Protein AF-A0A6L4YYT0-F1 (afdb_monomer)

pLDDT: mean 82.55, std 14.11, range [32.56, 94.94]

Secondary structure (DSSP, 8-state):
-EEEEETTEEEEEE--GGGTTS-EEEETTTEEEEETTGGG-HHHHHHHHHHHHHHHHHHHHHIIIIIHHHHHHHHHHHHH-TTS-GGGSHHHHHHHHHHHHHTTS-TT--TTTS-SS--S-SS-PPPHHHHHHHHHTT--

Sequence (140 aa):
MLVKKFEGTKVICLNAWKFRRGAAITLPGIGIITGKTASLNQGLLRHEFGHILQYRECGFFFYWFRIAPLSLFSAWKAVRNHKYIHMKCWTEWTANLLCFHYFNCPDDWDHRQYPIKPQGGEMGNPPQFLLKRTVVQLLN

Mean predicted aligned error: 6.64 Å

Structure (mmCIF, N/CA/C/O backbone):
data_AF-A0A6L4YYT0-F1
#
_entry.id   AF-A0A6L4YYT0-F1
#
loop_
_atom_site.group_PDB
_atom_site.id
_atom_site.type_symbol
_atom_site.label_atom_id
_atom_site.label_alt_id
_atom_site.label_comp_id
_atom_site.label_asym_id
_atom_site.label_entity_id
_atom_site.label_seq_id
_atom_site.pdbx_PDB_ins_code
_atom_site.Cartn_x
_atom_site.Cartn_y
_atom_site.Cartn_z
_atom_site.occupancy
_atom_site.B_iso_or_equiv
_atom_site.auth_seq_id
_atom_site.auth_comp_id
_atom_site.auth_asym_id
_atom_site.auth_atom_id
_atom_site.pdbx_PDB_model_num
ATOM 1 N N . MET A 1 1 ? -16.778 15.597 6.659 1.00 52.59 1 MET A N 1
ATOM 2 C CA . MET A 1 1 ? -15.895 14.411 6.612 1.00 52.59 1 MET A CA 1
ATOM 3 C C . MET A 1 1 ? -16.787 13.184 6.647 1.00 52.59 1 MET A C 1
ATOM 5 O O . MET A 1 1 ? -17.652 13.137 7.508 1.00 52.59 1 MET A O 1
ATOM 9 N N . LEU A 1 2 ? -16.650 12.254 5.701 1.00 60.91 2 LEU A N 1
ATOM 10 C CA . LEU A 1 2 ? -17.431 11.011 5.701 1.00 60.91 2 LEU A CA 1
ATOM 11 C C . LEU A 1 2 ? -16.498 9.868 6.102 1.00 60.91 2 LEU A C 1
ATOM 13 O O . LEU A 1 2 ? -15.431 9.722 5.507 1.00 60.91 2 LEU A O 1
ATOM 17 N N . VAL A 1 3 ? -16.874 9.118 7.138 1.00 63.62 3 VAL A N 1
ATOM 18 C CA . VAL A 1 3 ? -16.092 7.987 7.649 1.00 63.62 3 VAL A CA 1
ATOM 19 C C . VAL A 1 3 ? -16.793 6.702 7.230 1.00 63.62 3 VAL A C 1
ATOM 21 O O . VAL A 1 3 ? -17.894 6.415 7.692 1.00 63.62 3 VAL A O 1
ATOM 24 N N . LYS A 1 4 ? -16.162 5.948 6.331 1.00 82.38 4 LYS A N 1
ATOM 25 C CA . LYS A 1 4 ? -16.551 4.576 5.971 1.00 82.38 4 LYS A CA 1
ATOM 26 C C . LYS A 1 4 ? -15.651 3.582 6.700 1.00 82.38 4 LYS A C 1
ATOM 28 O O . LYS A 1 4 ? -14.664 3.975 7.322 1.00 82.38 4 LYS A O 1
ATOM 33 N N . LYS A 1 5 ? -15.982 2.297 6.623 1.00 85.94 5 LYS A N 1
ATOM 34 C CA . LYS A 1 5 ? -15.078 1.214 7.015 1.00 85.94 5 LYS A CA 1
ATOM 35 C C . LYS A 1 5 ? -14.787 0.333 5.803 1.00 85.94 5 LYS A C 1
ATOM 37 O O . LYS A 1 5 ? -15.681 0.116 4.992 1.00 85.94 5 LYS A O 1
ATOM 42 N N . PHE A 1 6 ? -13.556 -0.150 5.707 1.00 88.19 6 PHE A N 1
ATOM 43 C CA . PHE A 1 6 ? -13.114 -1.158 4.747 1.00 88.19 6 PHE A CA 1
ATOM 44 C C . PHE A 1 6 ? -12.289 -2.189 5.517 1.00 88.19 6 PHE A C 1
ATOM 46 O O . PHE A 1 6 ? -11.287 -1.814 6.127 1.00 88.19 6 PHE A O 1
ATOM 53 N N . GLU A 1 7 ? -12.758 -3.438 5.592 1.00 91.12 7 GLU A N 1
ATOM 54 C CA . GLU A 1 7 ? -12.116 -4.509 6.379 1.00 91.12 7 GLU A CA 1
ATOM 55 C C . GLU A 1 7 ? -11.760 -4.081 7.819 1.00 91.12 7 GLU A C 1
ATOM 57 O O . GLU A 1 7 ? -10.633 -4.217 8.305 1.00 91.12 7 GLU A O 1
ATOM 62 N N . GLY A 1 8 ? -12.714 -3.424 8.491 1.00 85.81 8 GLY A N 1
ATOM 63 C CA . GLY A 1 8 ? -12.539 -2.882 9.845 1.00 85.81 8 GLY A CA 1
ATOM 64 C C . GLY A 1 8 ? -11.651 -1.630 9.948 1.00 85.81 8 GLY A C 1
ATOM 65 O O . GLY A 1 8 ? -11.625 -0.987 10.999 1.00 85.81 8 GLY A O 1
ATOM 66 N N . THR A 1 9 ? -10.983 -1.219 8.869 1.00 88.62 9 THR A N 1
ATOM 67 C CA . THR A 1 9 ? -10.154 -0.007 8.804 1.00 88.62 9 THR A CA 1
ATOM 68 C C . THR A 1 9 ? -11.014 1.215 8.501 1.00 88.62 9 THR A C 1
ATOM 70 O O . THR A 1 9 ? -11.873 1.183 7.621 1.00 88.62 9 THR A O 1
ATOM 73 N N . LYS A 1 10 ? -10.795 2.323 9.218 1.00 90.56 10 LYS A N 1
ATOM 74 C CA . LYS A 1 10 ? -11.493 3.591 8.953 1.00 90.56 10 LYS A CA 1
ATOM 75 C C . LYS A 1 10 ? -11.063 4.149 7.594 1.00 90.56 10 LYS A C 1
ATOM 77 O O . LYS A 1 10 ? -9.873 4.241 7.323 1.00 90.56 10 LYS A O 1
ATOM 82 N N . VAL A 1 11 ? -12.020 4.578 6.780 1.00 88.94 11 VAL A N 1
ATOM 83 C CA . VAL A 1 11 ? -11.798 5.279 5.510 1.00 88.94 11 VAL A CA 1
ATOM 84 C C . VAL A 1 11 ? -12.281 6.715 5.672 1.00 88.94 11 VAL A C 1
ATOM 86 O O . VAL A 1 11 ? -13.483 6.971 5.775 1.00 88.94 11 VAL A O 1
ATOM 89 N N . ILE A 1 12 ? -11.343 7.653 5.727 1.00 87.88 12 ILE A N 1
ATOM 90 C CA . ILE A 1 12 ? -11.584 9.077 5.952 1.00 87.88 12 ILE A CA 1
ATOM 91 C C . ILE A 1 12 ? -11.638 9.776 4.595 1.00 87.88 12 ILE A C 1
ATOM 93 O O . ILE A 1 12 ? -10.625 9.950 3.917 1.00 87.88 12 ILE A O 1
ATOM 97 N N . CYS A 1 13 ? -12.839 10.193 4.198 1.00 8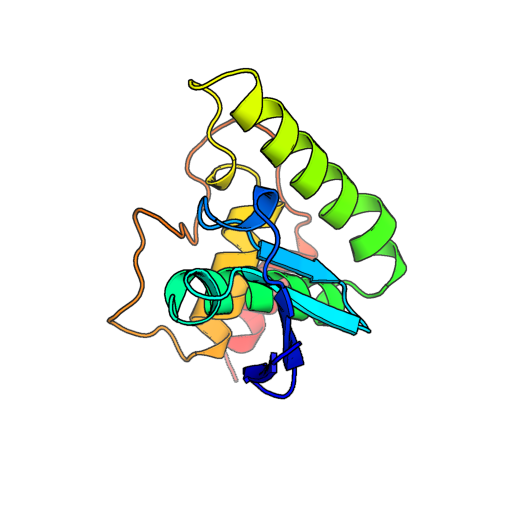3.62 13 CYS A N 1
ATOM 98 C CA . CYS A 1 13 ? -13.053 10.869 2.924 1.00 83.62 13 CYS A CA 1
ATOM 99 C C . CYS A 1 13 ? -12.858 12.383 3.076 1.00 83.62 13 CYS A C 1
ATOM 101 O O . CYS A 1 13 ? -13.647 13.053 3.762 1.00 83.62 13 CYS A O 1
ATOM 103 N N . LEU A 1 14 ? -11.851 12.929 2.392 1.00 79.25 14 LEU A N 1
ATOM 104 C CA . LEU A 1 14 ? -11.581 14.365 2.339 1.00 79.25 14 LEU A CA 1
ATOM 105 C C . LEU A 1 14 ? -12.155 14.988 1.062 1.00 79.25 14 LEU A C 1
ATOM 107 O O . LEU A 1 14 ? -12.026 14.449 -0.039 1.00 79.25 14 LEU A O 1
ATOM 111 N N . ASN A 1 15 ? -12.766 16.166 1.208 1.00 66.81 15 ASN A N 1
ATOM 112 C CA . ASN A 1 15 ? -13.213 16.992 0.085 1.00 66.81 15 ASN A CA 1
ATOM 113 C C . ASN A 1 15 ? -12.150 18.054 -0.238 1.00 66.81 15 ASN A C 1
ATOM 115 O O . ASN A 1 15 ? -12.403 19.251 -0.152 1.00 66.81 15 ASN A O 1
ATOM 119 N N . ALA A 1 16 ? -10.925 17.609 -0.519 1.00 62.00 16 ALA A N 1
ATOM 120 C CA . ALA A 1 16 ? -9.794 18.485 -0.813 1.00 62.00 16 ALA A CA 1
ATOM 121 C C . ALA A 1 16 ? -9.370 18.333 -2.279 1.00 62.00 16 ALA A C 1
ATOM 123 O O . ALA A 1 16 ? -9.258 17.219 -2.791 1.00 62.00 16 ALA A O 1
ATOM 124 N N . TRP A 1 17 ? -9.095 19.457 -2.950 1.00 53.53 17 TRP A N 1
ATOM 125 C CA . TRP A 1 17 ? -8.745 19.506 -4.378 1.00 53.53 17 TRP A CA 1
ATOM 126 C C . TRP A 1 17 ? -7.570 18.579 -4.743 1.00 53.53 17 TRP A C 1
ATOM 128 O O . TRP A 1 17 ? -7.616 17.899 -5.766 1.00 53.53 17 TRP A O 1
ATOM 138 N N . LYS A 1 18 ? -6.581 18.451 -3.845 1.00 58.12 18 LYS A N 1
ATOM 139 C CA . LYS A 1 18 ? -5.403 17.576 -3.999 1.00 58.12 18 LYS A CA 1
ATOM 140 C C . LYS A 1 18 ? -5.733 16.072 -4.073 1.00 58.12 18 LYS A C 1
ATOM 142 O O . LYS A 1 18 ? -4.954 15.324 -4.647 1.00 58.12 18 LYS A O 1
ATOM 147 N N . PHE A 1 19 ? -6.892 15.638 -3.570 1.00 57.44 19 PHE A N 1
ATOM 1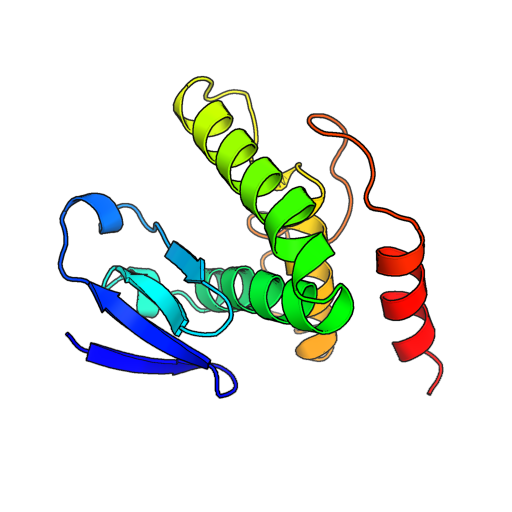48 C CA . PHE A 1 19 ? -7.337 14.234 -3.589 1.00 57.44 19 PHE A CA 1
ATOM 149 C C . PHE A 1 19 ? -8.333 13.921 -4.724 1.00 57.44 19 PHE A C 1
ATOM 151 O O . PHE A 1 19 ? -8.793 12.787 -4.851 1.00 57.44 19 PHE A O 1
ATOM 158 N N . ARG A 1 20 ? -8.663 14.893 -5.594 1.00 52.12 20 ARG A N 1
ATOM 159 C CA . ARG A 1 20 ? -9.584 14.679 -6.733 1.00 52.12 20 ARG A CA 1
ATOM 160 C C . ARG A 1 20 ? -8.984 13.824 -7.857 1.00 52.12 20 ARG A C 1
ATOM 162 O O . ARG A 1 20 ? -9.731 13.347 -8.700 1.00 52.12 20 ARG A O 1
ATOM 169 N N . ARG A 1 21 ? -7.664 13.603 -7.860 1.00 56.25 21 ARG A N 1
ATOM 170 C CA . ARG A 1 21 ? -6.928 12.840 -8.889 1.00 56.25 21 ARG A CA 1
ATOM 171 C C . ARG A 1 21 ? -6.792 11.337 -8.593 1.00 56.25 21 ARG A C 1
ATOM 173 O O . ARG A 1 21 ? -5.892 10.703 -9.121 1.00 56.25 21 ARG A O 1
ATOM 180 N N . GLY A 1 22 ? -7.653 10.769 -7.746 1.00 60.53 22 GLY A N 1
ATOM 181 C CA . GLY A 1 22 ? -7.559 9.346 -7.391 1.00 60.53 22 GLY A CA 1
ATOM 182 C C . GLY A 1 22 ? -6.457 9.031 -6.376 1.00 60.53 22 GLY A C 1
ATOM 183 O O . GLY A 1 22 ? -6.018 7.893 -6.297 1.00 60.53 22 GLY A O 1
ATOM 184 N N . ALA A 1 23 ? -6.002 10.030 -5.615 1.00 71.50 23 ALA A N 1
ATOM 185 C CA . ALA A 1 23 ? -5.009 9.825 -4.570 1.00 71.50 23 ALA A CA 1
ATOM 186 C C . ALA A 1 23 ? -5.663 9.243 -3.310 1.00 71.50 23 ALA A C 1
ATOM 188 O O . ALA A 1 23 ? -6.732 9.700 -2.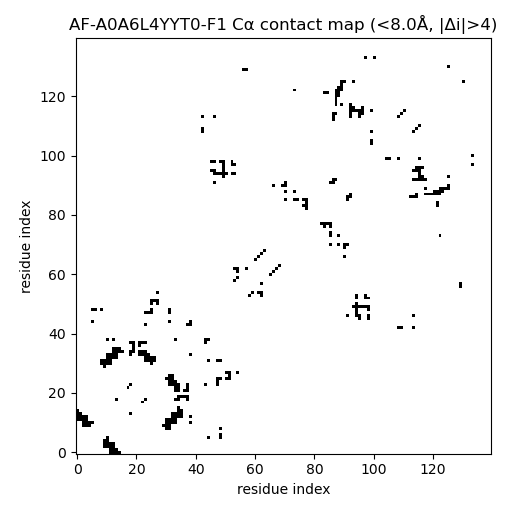886 1.00 71.50 23 ALA A O 1
ATOM 189 N N . ALA A 1 24 ? -4.987 8.281 -2.696 1.00 84.56 24 ALA A N 1
ATOM 190 C CA . ALA A 1 24 ? -5.239 7.825 -1.342 1.00 84.56 24 ALA A CA 1
ATOM 191 C C . ALA A 1 24 ? -3.895 7.640 -0.621 1.00 84.56 24 ALA A C 1
ATOM 193 O O . ALA A 1 24 ? -2.838 7.678 -1.250 1.00 84.56 24 ALA A O 1
ATOM 194 N N . ILE A 1 25 ? -3.944 7.618 0.710 1.00 86.50 25 ILE A N 1
ATOM 195 C CA . ILE A 1 25 ? -2.786 7.386 1.572 1.00 86.50 25 ILE A CA 1
ATOM 196 C C . ILE A 1 25 ? -3.237 6.542 2.756 1.00 86.50 25 ILE A C 1
ATOM 198 O O . ILE A 1 25 ? -4.239 6.848 3.412 1.00 86.50 25 ILE A O 1
ATOM 202 N N . THR A 1 26 ? -2.433 5.543 3.087 1.00 90.50 26 THR A N 1
ATOM 203 C CA . THR A 1 26 ? -2.617 4.709 4.268 1.00 90.50 26 THR A CA 1
ATOM 204 C C . THR A 1 26 ? -1.778 5.194 5.439 1.00 90.50 26 THR A C 1
ATOM 206 O O . THR A 1 26 ? -0.552 5.272 5.368 1.00 90.50 26 THR A O 1
ATOM 209 N N . LEU A 1 27 ? -2.450 5.468 6.559 1.00 87.38 27 LEU A N 1
ATOM 210 C CA . LEU A 1 27 ? -1.825 5.767 7.843 1.00 87.38 27 LEU A CA 1
ATOM 211 C C . LEU A 1 27 ? -2.224 4.684 8.854 1.00 87.38 27 LEU A C 1
ATOM 213 O O . LEU A 1 27 ? -3.305 4.771 9.454 1.00 87.38 27 LEU A O 1
ATOM 217 N N . PRO A 1 28 ? -1.388 3.651 9.064 1.00 83.44 28 PRO A N 1
ATOM 218 C CA . PRO A 1 28 ? -1.680 2.618 10.049 1.00 83.44 28 PRO A CA 1
ATOM 219 C C . PRO A 1 28 ? -1.896 3.212 11.446 1.00 83.44 28 PRO A C 1
ATOM 221 O O . PRO A 1 28 ? -1.155 4.089 11.881 1.00 83.44 28 PRO A O 1
ATOM 224 N N . GLY A 1 29 ? -2.951 2.762 12.132 1.00 79.19 29 GLY A N 1
ATOM 225 C CA . GLY A 1 29 ? -3.414 3.319 13.412 1.00 79.19 29 GLY A CA 1
ATOM 226 C C . GLY A 1 29 ? -4.459 4.438 13.285 1.00 79.19 29 GLY A C 1
ATOM 227 O O . GLY A 1 29 ? -5.257 4.625 14.200 1.00 79.19 29 GLY A O 1
ATOM 228 N N . ILE A 1 30 ? -4.531 5.121 12.136 1.00 86.88 30 ILE A N 1
ATOM 229 C CA . ILE A 1 30 ? -5.538 6.161 11.857 1.00 86.88 30 ILE A CA 1
ATOM 230 C C . ILE A 1 30 ? -6.592 5.636 10.874 1.00 86.88 30 ILE A C 1
ATOM 232 O O . ILE A 1 30 ? -7.789 5.664 11.174 1.00 86.88 30 ILE A O 1
ATOM 236 N N . GLY A 1 31 ? -6.153 5.142 9.714 1.00 88.00 31 GLY A N 1
ATOM 237 C CA . GLY A 1 31 ? -7.012 4.653 8.637 1.00 88.00 31 GLY A CA 1
ATOM 238 C C . GLY A 1 31 ? -6.495 4.993 7.236 1.00 88.00 31 GLY A C 1
ATOM 239 O O . GLY A 1 31 ? -5.372 5.463 7.059 1.00 88.00 31 GLY A O 1
ATOM 240 N N . ILE A 1 32 ? -7.349 4.765 6.241 1.00 90.69 32 ILE A N 1
ATOM 241 C CA . ILE A 1 32 ? -7.125 5.104 4.833 1.00 90.69 32 ILE A CA 1
ATOM 242 C C . ILE A 1 32 ? -7.721 6.486 4.579 1.00 90.69 32 ILE A C 1
ATOM 244 O O . ILE A 1 32 ? -8.912 6.707 4.797 1.00 90.69 32 ILE A O 1
ATOM 248 N N . ILE A 1 33 ? -6.912 7.427 4.109 1.00 89.75 33 ILE A N 1
ATOM 249 C CA . ILE A 1 33 ? -7.351 8.775 3.748 1.00 89.75 33 ILE A CA 1
ATOM 250 C C . ILE A 1 33 ? -7.475 8.843 2.233 1.00 89.75 33 ILE A C 1
ATOM 252 O O . ILE A 1 33 ? -6.526 8.554 1.514 1.00 89.75 33 ILE A O 1
ATOM 256 N N . THR A 1 34 ? -8.642 9.236 1.730 1.00 86.88 34 THR A N 1
ATOM 257 C CA . THR A 1 34 ? -8.918 9.219 0.288 1.00 86.88 34 THR A CA 1
ATOM 258 C C . THR A 1 34 ? -9.852 10.353 -0.133 1.00 86.88 34 THR A C 1
ATOM 260 O O . THR A 1 34 ? -10.567 10.944 0.684 1.00 86.88 34 THR A O 1
ATOM 263 N N . GLY A 1 35 ? -9.852 10.684 -1.424 1.00 83.44 35 GLY A N 1
ATOM 264 C CA . GLY A 1 35 ? -10.848 11.576 -2.018 1.00 83.44 35 GLY A CA 1
ATOM 265 C C . GLY A 1 35 ? -12.241 10.939 -2.063 1.00 83.44 35 GLY A C 1
ATOM 266 O O . GLY A 1 35 ? -12.385 9.720 -2.110 1.00 83.44 35 GLY A O 1
ATOM 267 N N . LYS A 1 36 ? -13.305 11.753 -2.100 1.00 77.00 36 LYS A N 1
ATOM 268 C CA . LYS A 1 36 ? -14.692 11.240 -2.115 1.00 77.00 36 LYS A CA 1
ATOM 269 C C . LYS A 1 36 ? -14.958 10.256 -3.267 1.00 77.00 36 LYS A C 1
ATOM 271 O O . LYS A 1 36 ? -15.570 9.219 -3.039 1.00 77.00 36 LYS A O 1
ATOM 276 N N . THR A 1 37 ? -14.482 10.554 -4.475 1.00 75.88 37 THR A N 1
ATOM 277 C CA . THR A 1 37 ? -14.620 9.672 -5.650 1.00 75.88 37 THR A CA 1
ATOM 278 C C . THR A 1 37 ? -13.716 8.445 -5.555 1.00 75.88 37 THR A C 1
ATOM 280 O O . THR A 1 37 ? -14.146 7.335 -5.842 1.00 75.88 37 THR A O 1
ATOM 283 N N . ALA A 1 38 ? -12.489 8.636 -5.074 1.00 80.75 38 ALA A N 1
ATOM 284 C CA . ALA A 1 38 ? -11.506 7.582 -4.861 1.00 80.75 38 ALA A CA 1
ATOM 285 C C . ALA A 1 38 ? -11.962 6.549 -3.806 1.00 80.75 38 ALA A C 1
ATOM 287 O O . ALA A 1 38 ? -11.677 5.366 -3.945 1.00 80.75 38 ALA A O 1
ATOM 288 N N . SER A 1 39 ? -12.780 6.960 -2.828 1.00 81.00 39 SER A N 1
ATOM 289 C CA . SER A 1 39 ? -13.402 6.067 -1.833 1.00 81.00 39 SER A CA 1
ATOM 290 C C . SER A 1 39 ? -14.408 5.054 -2.396 1.00 81.00 39 SER A C 1
ATOM 292 O O . SER A 1 39 ? -14.893 4.206 -1.652 1.00 81.00 39 SER A O 1
ATOM 294 N N . LEU A 1 40 ? -14.783 5.180 -3.672 1.00 82.94 40 LEU A N 1
ATOM 295 C CA . LEU A 1 40 ? -15.659 4.236 -4.371 1.00 82.94 40 LEU A CA 1
ATOM 296 C C . LEU A 1 40 ? -14.865 3.255 -5.241 1.00 82.94 40 LEU A C 1
ATOM 298 O O . LEU A 1 40 ? -15.437 2.297 -5.749 1.00 82.94 40 LEU A O 1
ATOM 302 N N . ASN A 1 41 ? -13.560 3.484 -5.420 1.00 88.44 41 ASN A N 1
ATOM 303 C CA . ASN A 1 41 ? -12.706 2.597 -6.190 1.00 88.44 41 ASN A CA 1
ATOM 304 C C . ASN A 1 41 ? -12.231 1.443 -5.295 1.00 88.44 41 ASN A C 1
ATOM 306 O O . ASN A 1 41 ? -11.345 1.607 -4.456 1.00 88.44 41 ASN A O 1
ATOM 310 N N . GLN A 1 42 ? -12.832 0.272 -5.493 1.00 90.94 42 GLN A N 1
ATOM 311 C CA . GLN A 1 42 ? -12.518 -0.941 -4.741 1.00 90.94 42 GLN A CA 1
ATOM 312 C C . GLN A 1 42 ? -11.063 -1.388 -4.916 1.00 90.94 42 GLN A C 1
ATOM 314 O O . GLN A 1 42 ? -10.439 -1.786 -3.936 1.00 90.94 42 GLN A O 1
ATOM 319 N N . GLY A 1 43 ? -10.496 -1.270 -6.121 1.00 91.94 43 GLY A N 1
ATOM 320 C CA . GLY A 1 43 ? -9.088 -1.587 -6.376 1.00 91.94 43 GLY A CA 1
ATOM 321 C C . GLY A 1 43 ? -8.142 -0.693 -5.573 1.00 91.94 43 GLY A C 1
ATOM 322 O O . GLY A 1 43 ? -7.214 -1.184 -4.936 1.00 91.94 43 GLY A O 1
ATOM 323 N N . LEU A 1 44 ? -8.436 0.608 -5.503 1.00 91.94 44 LEU A N 1
ATOM 324 C CA . LEU A 1 44 ? -7.653 1.550 -4.703 1.00 91.94 44 LEU A CA 1
ATOM 325 C C . LEU A 1 44 ? -7.777 1.259 -3.204 1.00 91.94 44 LEU A C 1
ATOM 327 O O . LEU A 1 44 ? -6.778 1.274 -2.497 1.00 91.94 44 LEU A O 1
ATOM 331 N N . LEU A 1 45 ? -8.980 0.959 -2.708 1.00 92.81 45 LEU A N 1
ATOM 332 C CA . LEU A 1 45 ? -9.158 0.596 -1.299 1.00 92.81 45 LEU A CA 1
ATOM 333 C C . LEU A 1 45 ? -8.436 -0.705 -0.942 1.00 92.81 45 LEU A C 1
ATOM 335 O O . LEU A 1 45 ? -7.820 -0.774 0.119 1.00 92.81 45 LEU A O 1
ATOM 339 N N . ARG A 1 46 ? -8.464 -1.705 -1.831 1.00 94.88 46 ARG A N 1
ATOM 340 C CA . ARG A 1 46 ? -7.678 -2.937 -1.691 1.00 94.88 46 ARG A CA 1
ATOM 341 C C . ARG A 1 46 ? -6.183 -2.619 -1.642 1.00 94.88 46 ARG A C 1
ATOM 343 O O . ARG A 1 46 ? -5.506 -3.069 -0.725 1.00 94.88 46 ARG A O 1
ATOM 350 N N . HIS A 1 47 ? -5.679 -1.796 -2.555 1.00 94.94 47 HIS A N 1
ATOM 351 C CA . HIS A 1 47 ? -4.279 -1.368 -2.561 1.00 94.94 47 HIS A CA 1
ATOM 352 C C . HIS A 1 47 ? -3.851 -0.717 -1.234 1.00 94.94 47 HIS A C 1
ATOM 354 O O . HIS A 1 47 ? -2.918 -1.183 -0.583 1.00 94.94 47 HIS A O 1
ATOM 360 N N . GLU A 1 48 ? -4.599 0.286 -0.773 1.00 94.50 48 GLU A N 1
ATOM 361 C CA . GLU A 1 48 ? -4.340 0.974 0.497 1.00 94.50 48 GLU A CA 1
ATOM 362 C C . GLU A 1 48 ? -4.438 0.020 1.700 1.00 94.50 48 GLU A C 1
ATOM 364 O O . GLU A 1 48 ? -3.607 0.019 2.609 1.00 94.50 48 GLU A O 1
ATOM 369 N N . PHE A 1 49 ? -5.415 -0.886 1.687 1.00 94.44 49 PHE A N 1
ATOM 370 C CA . PHE A 1 49 ? -5.513 -1.924 2.705 1.00 94.44 49 PHE A CA 1
ATOM 371 C C . PHE A 1 49 ? -4.315 -2.888 2.687 1.00 94.44 49 PHE A C 1
ATOM 373 O O . PHE A 1 49 ? -3.886 -3.350 3.743 1.00 94.44 49 PHE A O 1
ATOM 380 N N . GLY A 1 50 ? -3.698 -3.119 1.528 1.00 94.31 50 GLY A N 1
ATOM 381 C CA . GLY A 1 50 ? -2.431 -3.839 1.413 1.00 94.31 50 GLY A CA 1
ATOM 382 C C . GLY A 1 50 ? -1.315 -3.230 2.267 1.00 94.31 50 GLY A C 1
ATOM 383 O O . GLY A 1 50 ? -0.570 -3.964 2.918 1.00 94.31 50 GLY A O 1
ATOM 384 N N . HIS A 1 51 ? -1.240 -1.902 2.369 1.00 94.94 51 HIS A N 1
ATOM 385 C CA . HIS A 1 51 ? -0.290 -1.233 3.263 1.00 94.94 51 HIS A CA 1
ATOM 386 C C . HIS A 1 51 ? -0.640 -1.409 4.750 1.00 94.94 51 HIS A C 1
ATOM 388 O O . HIS A 1 51 ? 0.256 -1.527 5.589 1.00 94.94 51 HIS A O 1
ATOM 394 N N . ILE A 1 52 ? -1.927 -1.517 5.101 1.00 93.88 52 ILE A N 1
ATOM 395 C CA . ILE A 1 52 ? -2.336 -1.920 6.458 1.00 93.88 52 ILE A CA 1
ATOM 396 C C . ILE A 1 52 ? -1.868 -3.348 6.761 1.00 93.88 52 ILE A C 1
ATOM 398 O O . ILE A 1 52 ? -1.363 -3.602 7.856 1.00 93.88 52 ILE A O 1
ATOM 402 N N . LEU A 1 53 ? -2.001 -4.275 5.808 1.00 92.69 53 LEU A N 1
ATOM 403 C CA . LEU A 1 53 ? -1.514 -5.648 5.963 1.00 92.69 53 LEU A CA 1
ATOM 404 C C . LEU A 1 53 ? 0.010 -5.686 6.108 1.00 92.69 53 LEU A C 1
ATOM 406 O O . LEU A 1 53 ? 0.509 -6.335 7.021 1.00 92.69 53 LEU A O 1
ATOM 410 N N . GLN A 1 54 ? 0.754 -4.912 5.313 1.00 92.69 54 GLN A N 1
ATOM 411 C CA . GLN A 1 54 ? 2.202 -4.762 5.495 1.00 92.69 54 GLN A CA 1
ATOM 412 C C . GLN A 1 54 ? 2.565 -4.267 6.897 1.00 92.69 54 GLN A C 1
ATOM 414 O O . GLN A 1 54 ? 3.485 -4.794 7.514 1.00 92.69 54 GLN A O 1
ATOM 419 N N . TYR A 1 55 ? 1.845 -3.275 7.426 1.00 92.56 55 TYR A N 1
ATOM 420 C CA . TYR A 1 55 ? 2.065 -2.810 8.794 1.00 92.56 55 TYR A CA 1
ATOM 421 C C . TYR A 1 55 ? 1.816 -3.917 9.829 1.00 92.56 55 TYR A C 1
ATOM 423 O O . TYR A 1 55 ? 2.607 -4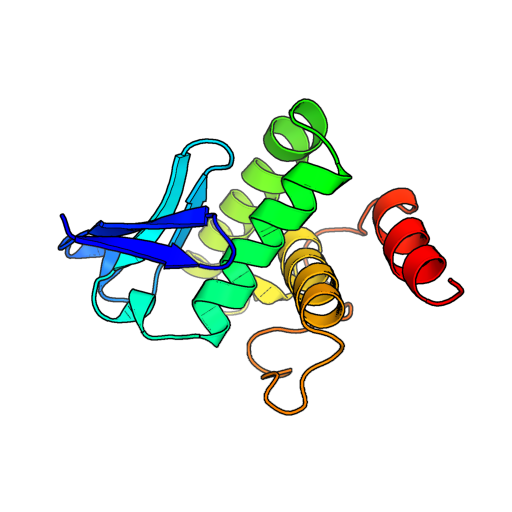.073 10.760 1.00 92.56 55 TYR A O 1
ATOM 431 N N . ARG A 1 56 ? 0.740 -4.698 9.663 1.00 90.25 56 ARG A N 1
ATOM 432 C CA . ARG A 1 56 ? 0.405 -5.825 10.550 1.00 90.25 56 ARG A CA 1
ATOM 433 C C . ARG A 1 56 ? 1.467 -6.929 10.498 1.00 90.25 56 ARG A C 1
ATOM 435 O O . ARG A 1 56 ? 1.825 -7.457 11.545 1.00 90.25 56 ARG A O 1
ATOM 442 N N . GLU A 1 57 ? 1.997 -7.229 9.315 1.00 88.25 57 GLU A N 1
ATOM 443 C CA . GLU A 1 57 ? 2.996 -8.285 9.111 1.00 88.25 57 GLU A CA 1
ATOM 444 C C . GLU A 1 57 ? 4.409 -7.879 9.546 1.00 88.25 57 GLU A C 1
ATOM 446 O O . GLU A 1 57 ? 5.124 -8.655 10.179 1.00 88.25 57 GLU A O 1
ATOM 451 N N . CYS A 1 58 ? 4.837 -6.663 9.204 1.00 87.75 58 CYS A N 1
ATOM 452 C CA . CYS A 1 58 ? 6.199 -6.188 9.453 1.00 87.75 58 CYS A CA 1
ATOM 453 C C . CYS A 1 58 ? 6.385 -5.537 10.825 1.00 87.75 58 CYS A C 1
ATOM 455 O O . CYS A 1 58 ? 7.517 -5.372 11.284 1.00 87.75 58 CYS A O 1
ATOM 457 N N . GLY A 1 59 ? 5.290 -5.099 11.441 1.00 89.75 59 GLY A N 1
ATOM 458 C CA . GLY A 1 59 ? 5.307 -4.304 12.656 1.00 89.75 59 GLY A CA 1
ATOM 459 C C . GLY A 1 59 ? 5.658 -2.830 12.430 1.00 89.75 59 GLY A C 1
ATOM 460 O O . GLY A 1 59 ? 6.081 -2.389 11.355 1.00 89.75 59 GLY A O 1
ATOM 461 N N . PHE A 1 60 ? 5.483 -2.059 13.505 1.00 90.25 60 PHE A N 1
ATOM 462 C CA . PHE A 1 60 ? 5.552 -0.598 13.507 1.00 90.25 60 PHE A CA 1
ATOM 463 C C . PHE A 1 60 ? 6.870 -0.051 12.950 1.00 90.25 60 PHE A C 1
ATOM 465 O O . PHE A 1 60 ? 6.860 0.750 12.015 1.00 90.25 60 PHE A O 1
ATOM 472 N N . PHE A 1 61 ? 8.003 -0.498 13.499 1.00 91.19 61 PHE A N 1
ATOM 473 C CA . PHE A 1 61 ? 9.312 0.045 13.141 1.00 91.19 61 PHE A CA 1
ATOM 474 C C . PHE A 1 61 ? 9.639 -0.190 11.669 1.00 91.19 61 PHE A C 1
ATOM 476 O O . PHE A 1 61 ? 9.994 0.739 10.949 1.00 91.19 61 PHE A O 1
ATOM 483 N N . PHE A 1 62 ? 9.477 -1.419 11.187 1.00 91.12 62 PHE A N 1
ATOM 484 C CA . PHE A 1 62 ? 9.827 -1.729 9.809 1.00 91.12 62 PHE A CA 1
ATOM 485 C C . PHE A 1 62 ? 8.930 -0.981 8.817 1.00 91.12 62 PHE A C 1
ATOM 487 O O . PHE A 1 62 ? 9.422 -0.429 7.832 1.00 91.12 62 PHE A O 1
ATOM 494 N N . TYR A 1 63 ? 7.627 -0.894 9.092 1.00 91.50 63 TYR A N 1
ATOM 495 C CA . TYR A 1 63 ? 6.721 -0.151 8.227 1.00 91.50 63 TYR A CA 1
ATOM 496 C C . TYR A 1 63 ? 7.103 1.333 8.143 1.00 91.50 63 TYR A C 1
ATOM 498 O O . TYR A 1 63 ? 7.322 1.850 7.046 1.00 91.50 63 TYR A O 1
ATOM 506 N N . TRP A 1 64 ? 7.242 2.008 9.287 1.00 91.06 64 TRP A N 1
ATOM 507 C CA . TRP A 1 64 ? 7.472 3.454 9.320 1.00 91.06 64 TRP A CA 1
ATOM 508 C C . TRP A 1 64 ? 8.881 3.871 8.897 1.00 91.06 64 TRP A C 1
ATOM 510 O O . TRP A 1 64 ? 9.031 4.939 8.311 1.00 91.06 64 TRP A O 1
ATOM 520 N N . PHE A 1 65 ? 9.904 3.044 9.134 1.00 91.56 65 PHE A N 1
ATOM 521 C CA . PHE A 1 65 ? 11.286 3.379 8.767 1.00 91.56 65 PHE A CA 1
ATOM 522 C C . PHE A 1 65 ? 11.724 2.826 7.407 1.00 91.56 65 PHE A C 1
ATOM 524 O O . PHE A 1 65 ? 12.706 3.315 6.848 1.00 91.56 65 PHE A O 1
ATOM 531 N N . ARG A 1 66 ? 11.021 1.832 6.843 1.00 90.62 66 ARG A N 1
ATOM 532 C CA . ARG A 1 66 ? 11.411 1.214 5.565 1.00 90.62 66 ARG A CA 1
ATOM 533 C C . ARG A 1 66 ? 10.349 1.297 4.480 1.00 90.62 66 ARG A C 1
ATOM 535 O O . ARG A 1 66 ? 10.690 1.690 3.369 1.00 90.62 66 ARG A O 1
ATOM 542 N N . ILE A 1 67 ? 9.105 0.923 4.771 1.00 90.38 67 ILE A N 1
ATOM 543 C CA . ILE A 1 67 ? 8.040 0.823 3.758 1.00 90.38 67 ILE A CA 1
ATOM 544 C C . ILE A 1 67 ? 7.487 2.205 3.416 1.00 90.38 67 ILE A C 1
ATOM 546 O O . ILE A 1 67 ? 7.608 2.644 2.275 1.00 90.38 67 ILE A O 1
ATOM 550 N N . ALA A 1 68 ? 6.944 2.916 4.405 1.00 90.56 68 ALA A N 1
ATOM 551 C CA . ALA A 1 68 ? 6.325 4.226 4.225 1.00 90.56 68 ALA A CA 1
ATOM 552 C C . ALA A 1 68 ? 7.238 5.257 3.522 1.00 90.56 68 ALA A C 1
ATOM 554 O O . ALA A 1 68 ? 6.792 5.857 2.540 1.00 90.56 68 ALA A O 1
ATOM 555 N N . PRO A 1 69 ? 8.511 5.461 3.930 1.00 90.50 69 PRO A N 1
ATOM 556 C CA . PRO A 1 69 ? 9.375 6.433 3.263 1.00 90.50 69 PRO A CA 1
ATOM 557 C C . PRO A 1 69 ? 9.720 6.023 1.828 1.00 90.50 69 PRO A C 1
ATOM 559 O O . PRO A 1 69 ? 9.813 6.884 0.955 1.00 90.50 69 PRO A O 1
ATOM 562 N N . LEU A 1 70 ? 9.885 4.723 1.562 1.00 90.56 70 LEU A N 1
ATOM 563 C CA . LEU A 1 70 ? 10.222 4.224 0.229 1.00 90.56 70 LEU A CA 1
ATOM 564 C C . LEU A 1 70 ? 9.031 4.327 -0.732 1.00 90.56 70 LEU A C 1
ATOM 566 O O . LEU A 1 70 ? 9.197 4.806 -1.855 1.00 90.56 70 LEU A O 1
ATOM 570 N N . SER A 1 71 ? 7.834 3.965 -0.262 1.00 89.12 71 SER A N 1
ATOM 571 C CA . SER A 1 71 ? 6.575 4.141 -0.993 1.00 89.12 71 SER A CA 1
ATOM 572 C C . SER A 1 71 ? 6.355 5.617 -1.335 1.00 89.12 71 SER A C 1
ATOM 574 O O . SER A 1 71 ? 6.228 5.963 -2.512 1.00 89.12 71 SER A O 1
ATOM 576 N N . LEU A 1 72 ? 6.481 6.520 -0.353 1.00 89.31 72 LEU A N 1
ATOM 577 C CA . LEU A 1 72 ? 6.331 7.962 -0.573 1.00 89.31 72 LEU A CA 1
ATOM 578 C C . LEU A 1 72 ? 7.371 8.525 -1.555 1.00 89.31 72 LEU A C 1
ATOM 580 O O . LEU A 1 72 ? 7.024 9.301 -2.448 1.00 89.31 72 LEU A O 1
ATOM 584 N N . PHE A 1 73 ? 8.641 8.126 -1.425 1.00 89.81 73 PHE A N 1
ATOM 585 C CA . PHE A 1 73 ? 9.696 8.546 -2.349 1.00 89.81 73 PHE A CA 1
ATOM 586 C C . PHE A 1 73 ? 9.430 8.052 -3.777 1.00 89.81 73 PHE A 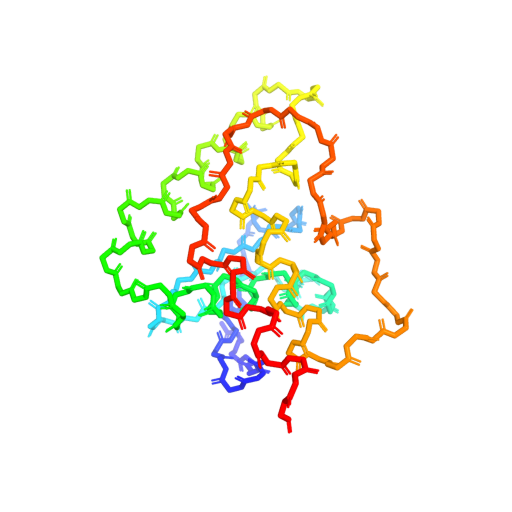C 1
ATOM 588 O O . PHE A 1 73 ? 9.616 8.803 -4.737 1.00 89.81 73 PHE A O 1
ATOM 595 N N . SER A 1 74 ? 8.949 6.816 -3.932 1.00 87.88 74 SER A N 1
ATOM 596 C CA . SER A 1 74 ? 8.597 6.256 -5.238 1.00 87.88 74 SER A CA 1
ATOM 597 C C . SER A 1 74 ? 7.402 6.975 -5.880 1.00 87.88 74 SER A C 1
ATOM 599 O O . SER A 1 74 ? 7.459 7.304 -7.067 1.00 87.88 74 SER A O 1
ATOM 601 N N . ALA A 1 75 ? 6.377 7.331 -5.098 1.00 87.94 75 ALA A N 1
ATOM 602 C CA . ALA A 1 75 ? 5.250 8.137 -5.563 1.00 87.94 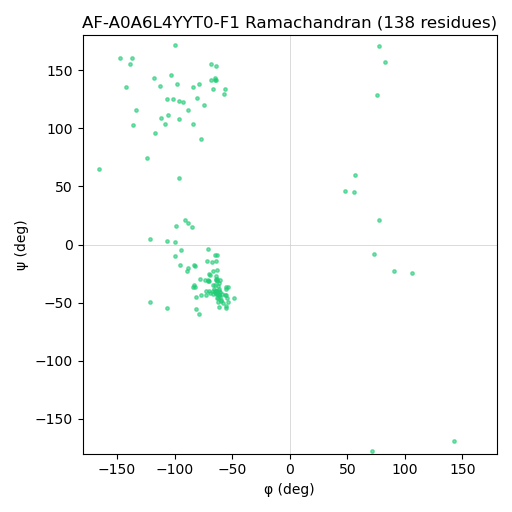75 ALA A CA 1
ATOM 603 C C . ALA A 1 75 ? 5.705 9.542 -5.996 1.00 87.94 75 ALA A C 1
ATOM 605 O O . ALA A 1 75 ? 5.368 10.010 -7.085 1.00 87.94 75 ALA A O 1
ATOM 606 N N . TRP A 1 76 ? 6.543 10.200 -5.190 1.00 89.12 76 TRP A N 1
ATOM 607 C CA . TRP A 1 76 ? 7.125 11.500 -5.532 1.00 89.12 76 TRP A CA 1
ATOM 608 C C . TRP A 1 76 ? 7.970 11.445 -6.812 1.00 89.12 76 TRP A C 1
ATOM 610 O O . TRP A 1 76 ? 7.884 12.337 -7.660 1.00 89.12 76 TRP A O 1
ATOM 620 N N . LYS A 1 77 ? 8.755 10.377 -6.995 1.00 87.94 77 LYS A N 1
ATOM 621 C CA . LYS A 1 77 ? 9.562 10.169 -8.202 1.00 87.94 77 LYS A CA 1
ATOM 622 C C . LYS A 1 77 ? 8.689 9.970 -9.444 1.00 87.94 77 LYS A C 1
ATOM 624 O O . LYS A 1 77 ? 9.005 10.556 -10.476 1.00 87.94 77 LYS A O 1
ATOM 629 N N . ALA A 1 78 ? 7.575 9.241 -9.335 1.00 86.94 78 ALA A N 1
ATOM 630 C CA . ALA A 1 78 ? 6.599 9.077 -10.421 1.00 86.94 78 ALA A CA 1
ATOM 631 C C . ALA A 1 78 ? 5.949 10.406 -10.839 1.00 86.94 78 ALA A C 1
ATOM 633 O O . ALA A 1 78 ? 5.723 10.649 -12.023 1.00 86.94 78 ALA A O 1
ATOM 634 N N . VAL A 1 79 ? 5.702 11.307 -9.880 1.00 86.19 79 VAL A N 1
ATOM 635 C CA . VAL A 1 79 ? 5.189 12.657 -10.173 1.00 86.19 79 VAL A CA 1
ATOM 636 C C . VAL A 1 79 ? 6.202 13.490 -10.967 1.00 86.19 79 VAL A C 1
ATOM 638 O O . VAL A 1 79 ? 5.803 14.288 -11.810 1.00 86.19 79 VAL A O 1
ATOM 641 N N . ARG A 1 80 ? 7.507 13.316 -10.719 1.00 87.25 80 ARG A N 1
ATOM 642 C CA . ARG A 1 80 ? 8.580 14.083 -11.386 1.00 87.25 80 ARG A CA 1
ATOM 643 C C . ARG A 1 80 ? 9.082 13.457 -12.683 1.00 87.25 80 ARG A C 1
ATOM 645 O O . ARG A 1 80 ? 9.673 14.154 -13.501 1.00 87.25 80 ARG A O 1
ATOM 652 N N . ASN A 1 81 ? 8.896 12.154 -12.852 1.00 87.75 81 ASN A N 1
ATOM 653 C CA . ASN A 1 81 ? 9.319 11.413 -14.027 1.00 87.75 81 ASN A CA 1
ATOM 654 C C . ASN A 1 81 ? 8.198 10.469 -14.461 1.00 87.75 81 ASN A C 1
ATOM 656 O O . ASN A 1 81 ? 8.047 9.388 -13.905 1.00 87.75 81 ASN A O 1
ATOM 660 N N . HIS A 1 82 ? 7.472 10.842 -15.513 1.00 83.19 82 HIS A N 1
ATOM 661 C CA . HIS A 1 82 ? 6.359 10.050 -16.042 1.00 83.19 82 HIS A CA 1
ATOM 662 C C . HIS A 1 82 ? 6.762 8.673 -16.600 1.00 83.19 82 HIS A C 1
ATOM 664 O O . HIS A 1 82 ? 5.892 7.838 -16.825 1.00 83.19 82 HIS A O 1
ATOM 670 N N . LYS A 1 83 ? 8.062 8.417 -16.826 1.00 85.56 83 LYS A N 1
ATOM 671 C CA . LYS A 1 83 ? 8.571 7.084 -17.195 1.00 85.56 83 LYS A CA 1
ATOM 672 C C . LYS A 1 83 ? 8.770 6.170 -15.980 1.00 85.56 83 LYS A C 1
ATOM 674 O O . LYS A 1 83 ? 8.877 4.962 -16.158 1.00 85.56 83 LYS A O 1
ATOM 679 N N . TYR A 1 84 ? 8.845 6.744 -14.777 1.00 83.62 84 TYR A N 1
ATOM 680 C CA . TYR A 1 84 ? 8.992 6.007 -13.528 1.00 83.62 84 TYR A CA 1
ATOM 681 C C . TYR A 1 84 ? 7.628 5.474 -13.084 1.00 83.62 84 TYR A C 1
ATOM 683 O O . TYR A 1 84 ? 6.671 6.239 -12.940 1.00 83.62 84 TYR A O 1
ATOM 691 N N . ILE A 1 85 ? 7.535 4.168 -12.842 1.00 84.56 85 ILE A N 1
ATOM 692 C CA . ILE A 1 85 ? 6.262 3.514 -12.521 1.00 84.56 85 ILE A CA 1
ATOM 693 C C . ILE A 1 85 ? 6.266 3.137 -11.042 1.00 84.56 85 ILE A C 1
ATOM 695 O O . ILE A 1 85 ? 6.854 2.136 -10.642 1.00 84.56 85 ILE A O 1
ATOM 699 N N . HIS A 1 86 ? 5.547 3.922 -10.237 1.00 86.06 86 HIS A N 1
ATOM 700 C CA . HIS A 1 86 ? 5.394 3.721 -8.791 1.00 86.06 86 HIS A CA 1
ATOM 701 C C . HIS A 1 86 ? 5.033 2.273 -8.420 1.00 86.06 86 HIS A C 1
ATOM 703 O O . HIS A 1 86 ? 5.709 1.670 -7.590 1.00 86.06 86 HIS A O 1
ATOM 709 N N . MET A 1 87 ? 4.069 1.677 -9.132 1.00 87.38 87 MET A N 1
ATOM 710 C CA . MET A 1 87 ? 3.584 0.306 -8.903 1.00 87.38 87 MET A CA 1
ATOM 711 C C . MET A 1 87 ? 4.639 -0.795 -9.117 1.00 87.38 87 MET A C 1
ATOM 713 O O . MET A 1 87 ? 4.396 -1.951 -8.775 1.00 87.38 87 MET A O 1
ATOM 717 N N . LYS A 1 88 ? 5.819 -0.469 -9.664 1.00 87.75 88 LYS A N 1
ATOM 718 C CA . LYS A 1 88 ? 6.950 -1.405 -9.769 1.00 87.75 88 LYS A CA 1
ATOM 719 C C . LYS A 1 88 ? 7.789 -1.491 -8.495 1.00 87.75 88 LYS A C 1
ATOM 721 O O . LYS A 1 88 ? 8.534 -2.458 -8.329 1.00 87.75 88 LYS A O 1
ATOM 726 N N . CYS A 1 89 ? 7.683 -0.515 -7.591 1.00 89.81 89 CYS A N 1
ATOM 727 C CA . CYS A 1 89 ? 8.384 -0.561 -6.314 1.00 89.81 89 CYS A CA 1
ATOM 728 C C . CYS A 1 89 ? 7.873 -1.737 -5.466 1.00 89.81 89 CYS A C 1
ATOM 730 O O . CYS A 1 89 ? 6.679 -2.041 -5.466 1.00 89.81 89 CYS A O 1
ATOM 732 N N . TRP A 1 90 ? 8.771 -2.421 -4.744 1.00 91.19 90 TRP A N 1
ATOM 733 C CA . TRP A 1 90 ? 8.380 -3.604 -3.973 1.00 91.19 90 TRP A CA 1
ATOM 734 C C . TRP A 1 90 ? 7.404 -3.302 -2.855 1.00 91.19 90 TRP A C 1
ATOM 736 O O . TRP A 1 90 ? 6.607 -4.173 -2.520 1.00 91.19 90 TRP A O 1
ATOM 746 N N . THR A 1 91 ? 7.412 -2.085 -2.314 1.00 91.94 91 THR A N 1
ATOM 747 C CA . THR A 1 91 ? 6.415 -1.677 -1.322 1.00 91.94 91 THR A CA 1
ATOM 748 C C . THR A 1 91 ? 5.010 -1.731 -1.903 1.00 91.94 91 THR A C 1
ATOM 750 O O . THR A 1 91 ? 4.097 -2.129 -1.193 1.00 91.94 91 THR A O 1
ATOM 753 N N . GLU A 1 92 ? 4.849 -1.444 -3.195 1.00 93.25 92 GLU A N 1
ATOM 754 C CA . GLU A 1 92 ? 3.546 -1.417 -3.860 1.00 93.25 92 GLU A CA 1
ATOM 755 C C . GLU A 1 92 ? 3.085 -2.817 -4.253 1.00 93.25 92 GLU A C 1
ATOM 757 O O . GLU A 1 92 ? 2.021 -3.272 -3.833 1.00 93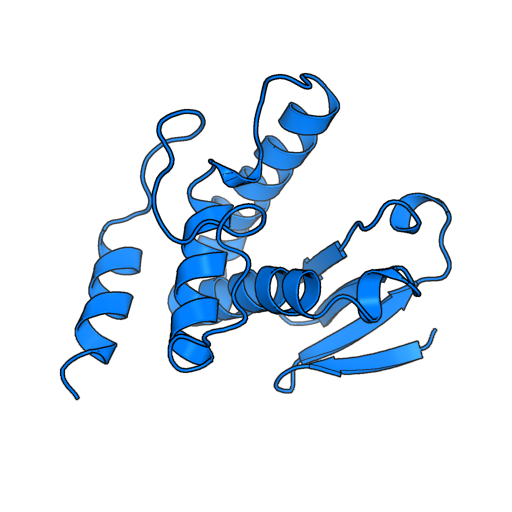.25 92 GLU A O 1
ATOM 762 N N . TRP A 1 93 ? 3.900 -3.557 -5.016 1.00 92.56 93 TRP A N 1
ATOM 763 C CA . TRP A 1 93 ? 3.456 -4.867 -5.498 1.00 92.56 93 TRP A CA 1
ATOM 764 C C . TRP A 1 93 ? 3.344 -5.906 -4.380 1.00 92.56 93 TRP A C 1
ATOM 766 O O . TRP A 1 93 ? 2.530 -6.821 -4.485 1.00 92.56 93 TRP A O 1
ATOM 776 N N . THR A 1 94 ? 4.096 -5.765 -3.280 1.00 92.88 94 THR A N 1
ATOM 777 C CA . THR A 1 94 ? 3.901 -6.642 -2.114 1.00 92.88 94 THR A CA 1
ATOM 778 C C . THR A 1 94 ? 2.686 -6.255 -1.269 1.00 92.88 94 THR A C 1
ATOM 780 O O . THR A 1 94 ? 2.062 -7.147 -0.700 1.00 92.88 94 THR A O 1
ATOM 783 N N . ALA A 1 95 ? 2.296 -4.973 -1.218 1.00 94.00 95 ALA A N 1
ATOM 784 C CA . ALA A 1 95 ? 1.023 -4.557 -0.620 1.00 94.00 95 ALA A CA 1
ATOM 785 C C . ALA A 1 95 ? -0.157 -5.164 -1.395 1.00 94.00 95 ALA A C 1
ATOM 787 O O . ALA A 1 95 ? -1.052 -5.770 -0.804 1.00 94.00 95 ALA A O 1
ATOM 788 N N . ASN A 1 96 ? -0.101 -5.085 -2.727 1.00 94.81 96 ASN A N 1
ATOM 789 C CA . ASN A 1 96 ? -1.074 -5.708 -3.622 1.00 94.81 96 ASN A CA 1
ATOM 790 C C . ASN A 1 96 ? -1.114 -7.231 -3.449 1.00 94.81 96 ASN A C 1
ATOM 792 O O . ASN A 1 96 ? -2.197 -7.792 -3.346 1.00 94.81 96 ASN A O 1
ATOM 796 N N . LEU A 1 97 ? 0.046 -7.895 -3.377 1.00 93.12 97 LEU A N 1
ATOM 797 C CA . LEU A 1 97 ? 0.138 -9.343 -3.172 1.00 93.12 97 LEU A CA 1
ATOM 798 C C . LEU A 1 97 ? -0.514 -9.780 -1.852 1.00 93.12 97 LEU A C 1
ATOM 800 O O . LEU A 1 97 ? -1.331 -10.696 -1.849 1.00 93.12 97 LEU A O 1
ATOM 804 N N . LEU A 1 98 ? -0.188 -9.111 -0.740 1.00 92.50 98 LEU A N 1
ATOM 805 C CA . LEU A 1 98 ? -0.782 -9.411 0.569 1.00 92.50 98 LEU A CA 1
ATOM 806 C C . LEU A 1 98 ? -2.302 -9.248 0.541 1.00 92.50 98 LEU A C 1
ATOM 808 O O . LEU A 1 98 ? -3.030 -10.085 1.066 1.00 92.50 98 LEU A O 1
ATOM 812 N N . CYS A 1 99 ? -2.781 -8.184 -0.097 1.00 94.12 99 CYS A N 1
ATOM 813 C CA . CYS A 1 99 ? -4.204 -7.921 -0.210 1.00 94.12 99 CYS A CA 1
ATOM 814 C C . CYS A 1 99 ? -4.919 -8.925 -1.128 1.00 94.12 99 CYS A C 1
ATOM 816 O O . CYS A 1 99 ? -5.978 -9.432 -0.770 1.00 94.12 99 CYS A O 1
ATOM 818 N N . PHE A 1 100 ? -4.321 -9.277 -2.267 1.00 94.12 100 PHE A N 1
ATOM 819 C CA . PHE A 1 100 ? -4.835 -10.302 -3.176 1.00 94.12 100 PHE A CA 1
ATOM 820 C C . PHE A 1 100 ? -5.065 -11.631 -2.448 1.00 94.12 100 PHE A C 1
ATOM 822 O O . PHE A 1 100 ? -6.140 -12.215 -2.560 1.00 94.12 100 PHE A O 1
ATOM 829 N N . HIS A 1 101 ? -4.101 -12.060 -1.630 1.00 91.06 101 HIS A N 1
ATOM 830 C CA . HIS A 1 101 ? -4.245 -13.268 -0.819 1.00 91.06 101 HIS A CA 1
ATOM 831 C C . HIS A 1 101 ? -5.250 -13.115 0.323 1.00 91.06 101 HIS A C 1
ATOM 833 O O . HIS A 1 101 ? -6.040 -14.025 0.546 1.00 91.06 101 HIS A O 1
ATOM 839 N N . TYR A 1 102 ? -5.280 -11.967 1.007 1.00 93.19 102 TYR A N 1
ATOM 840 C CA . TYR A 1 102 ? -6.269 -11.699 2.057 1.00 93.19 102 TYR A CA 1
ATOM 841 C C . TYR A 1 102 ? -7.713 -11.860 1.558 1.00 93.19 102 TYR A C 1
ATOM 843 O O . TYR A 1 102 ? -8.569 -12.361 2.281 1.00 93.19 102 TYR A O 1
ATOM 851 N N . PHE A 1 103 ? -7.976 -11.470 0.308 1.00 93.00 103 PHE A N 1
ATOM 852 C CA . PHE A 1 103 ? -9.278 -11.622 -0.343 1.00 93.00 103 PHE A CA 1
ATOM 853 C C . PHE A 1 103 ? -9.461 -12.966 -1.069 1.00 93.00 103 PHE A C 1
ATOM 855 O O . PHE A 1 103 ? -10.349 -13.075 -1.912 1.00 93.00 103 PHE A O 1
ATOM 862 N N . ASN A 1 104 ? -8.657 -13.984 -0.746 1.00 92.62 104 ASN A N 1
ATOM 863 C CA . ASN A 1 104 ? -8.706 -15.320 -1.348 1.00 92.62 104 ASN A CA 1
ATOM 864 C C . ASN A 1 104 ? -8.559 -15.321 -2.877 1.00 92.62 104 ASN A C 1
ATOM 866 O O . ASN A 1 104 ? -9.288 -16.025 -3.570 1.00 92.62 104 ASN A O 1
ATOM 870 N N . CYS A 1 105 ? -7.599 -14.554 -3.399 1.00 92.50 105 CYS A N 1
ATOM 871 C CA . CYS A 1 105 ? -7.246 -14.532 -4.821 1.00 92.50 105 CYS A CA 1
ATOM 872 C C . CYS A 1 105 ? -8.444 -14.191 -5.733 1.00 92.50 105 CYS A C 1
ATOM 874 O O . CYS A 1 105 ? -8.817 -15.006 -6.574 1.00 92.50 105 CYS A O 1
ATOM 876 N N . PRO A 1 106 ? -9.074 -13.014 -5.572 1.00 93.88 106 PRO A N 1
ATOM 877 C CA . PRO A 1 106 ? -10.331 -12.718 -6.246 1.00 93.88 106 PRO A CA 1
ATOM 878 C C . PRO A 1 106 ? -10.153 -12.577 -7.767 1.00 93.88 106 PRO A C 1
ATOM 880 O O . PRO A 1 106 ? -9.194 -11.957 -8.234 1.00 93.88 106 PRO A O 1
ATOM 883 N N . ASP A 1 107 ? -11.122 -13.083 -8.533 1.00 93.81 107 ASP A N 1
ATOM 884 C CA . ASP A 1 107 ? -11.094 -13.067 -10.007 1.00 93.81 107 ASP A CA 1
ATOM 885 C C . ASP A 1 107 ? -11.187 -11.652 -10.606 1.00 93.81 107 ASP A C 1
ATOM 887 O O . ASP A 1 107 ? -10.761 -11.411 -11.735 1.00 93.81 107 ASP A O 1
ATOM 891 N N . ASP A 1 108 ? -11.727 -10.691 -9.850 1.00 94.81 108 ASP A N 1
ATOM 892 C CA . ASP A 1 108 ? -11.899 -9.292 -10.260 1.00 94.81 108 ASP A CA 1
ATOM 893 C C . ASP A 1 108 ? -10.650 -8.421 -10.016 1.00 94.81 108 ASP A C 1
ATOM 895 O O . ASP A 1 108 ? -10.726 -7.188 -10.017 1.00 94.81 108 ASP A O 1
ATOM 899 N N . TRP A 1 109 ? -9.488 -9.034 -9.772 1.00 94.31 109 TRP A N 1
ATOM 900 C CA . TRP A 1 109 ? -8.255 -8.304 -9.497 1.00 94.31 109 TRP A CA 1
ATOM 901 C C . TRP A 1 109 ? -7.648 -7.673 -10.761 1.00 94.31 109 TRP A C 1
ATOM 903 O O . TRP A 1 109 ? -7.233 -8.356 -11.699 1.00 94.31 109 TRP A O 1
ATOM 913 N N . ASP A 1 110 ? -7.500 -6.346 -10.771 1.00 94.56 110 ASP A N 1
ATOM 914 C CA . ASP A 1 110 ? -6.824 -5.644 -11.867 1.00 94.56 110 ASP A CA 1
ATOM 915 C C . ASP A 1 110 ? -5.296 -5.796 -11.763 1.00 94.56 110 ASP A C 1
ATOM 917 O O . ASP A 1 110 ? -4.596 -4.986 -11.153 1.00 94.56 110 ASP A O 1
ATOM 921 N N . HIS A 1 111 ? -4.756 -6.830 -12.408 1.00 92.38 111 HIS A N 1
ATOM 922 C CA . HIS A 1 111 ? -3.313 -7.092 -12.455 1.00 92.38 111 HIS A CA 1
ATOM 923 C C . HIS A 1 111 ? -2.500 -6.051 -13.240 1.00 92.38 111 HIS A C 1
ATOM 925 O O . HIS A 1 111 ? -1.268 -6.042 -13.134 1.00 92.38 111 HIS A O 1
ATOM 931 N N . ARG A 1 112 ? -3.149 -5.203 -14.051 1.00 90.56 112 ARG A N 1
ATOM 932 C CA . ARG A 1 112 ? -2.469 -4.137 -14.800 1.00 90.56 112 ARG A CA 1
ATOM 933 C C . ARG A 1 112 ? -2.228 -2.938 -13.897 1.00 90.56 112 ARG A C 1
ATOM 935 O O . ARG A 1 112 ? -1.122 -2.401 -13.897 1.00 90.56 112 ARG A O 1
ATOM 942 N N . GLN A 1 113 ? -3.241 -2.546 -13.127 1.00 90.38 113 GLN A N 1
ATOM 943 C CA . GLN A 1 113 ? -3.150 -1.414 -12.209 1.00 90.38 113 GLN A CA 1
ATOM 944 C C . GLN A 1 113 ? -2.490 -1.792 -10.873 1.00 90.38 113 GLN A C 1
ATOM 946 O O . GLN A 1 113 ? -1.712 -1.002 -10.339 1.00 90.38 113 GLN A O 1
ATOM 951 N N . TYR A 1 114 ? -2.744 -3.003 -10.371 1.00 93.50 114 TYR A N 1
ATOM 952 C CA . TYR A 1 114 ? -2.285 -3.489 -9.066 1.00 93.50 114 TYR A CA 1
ATOM 953 C C . TYR A 1 114 ? -1.484 -4.788 -9.215 1.00 93.50 114 TYR A C 1
ATOM 955 O O . TYR A 1 114 ? -1.975 -5.882 -8.922 1.00 93.50 114 TYR A O 1
ATOM 963 N N . PRO A 1 115 ? -0.233 -4.717 -9.696 1.00 92.88 115 PRO A N 1
ATOM 964 C CA . PRO A 1 115 ? 0.580 -5.909 -9.875 1.00 92.88 115 PRO A CA 1
ATOM 965 C C . PRO A 1 115 ? 0.903 -6.586 -8.547 1.00 92.88 115 PRO A C 1
ATOM 967 O O . PRO A 1 115 ? 1.201 -5.914 -7.566 1.00 92.88 115 PRO A O 1
ATOM 970 N N . ILE A 1 116 ? 0.902 -7.920 -8.553 1.00 92.00 116 ILE A N 1
ATOM 971 C CA . ILE A 1 116 ? 1.184 -8.782 -7.386 1.00 92.00 116 ILE A CA 1
ATOM 972 C C . ILE A 1 116 ? 2.556 -9.469 -7.463 1.00 92.00 116 ILE A C 1
ATOM 974 O O . ILE A 1 116 ? 2.913 -10.286 -6.623 1.00 92.00 116 ILE A O 1
ATOM 978 N N . LYS A 1 117 ? 3.330 -9.175 -8.508 1.00 88.69 117 LYS A N 1
ATOM 979 C CA . LYS A 1 117 ? 4.651 -9.753 -8.756 1.00 88.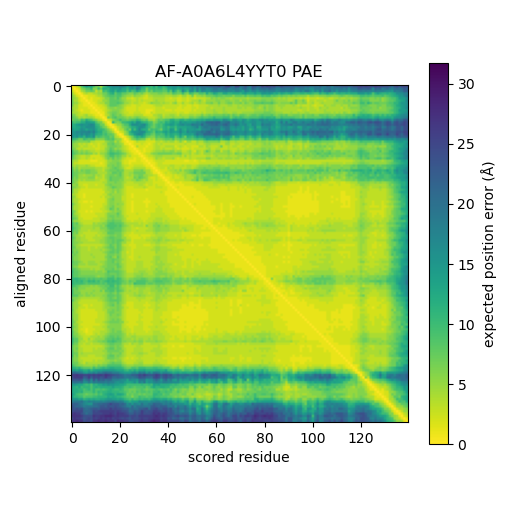69 117 LYS A CA 1
ATOM 980 C C . LYS A 1 117 ? 5.601 -8.672 -9.263 1.00 88.69 117 LYS A C 1
ATOM 982 O O . LYS A 1 117 ? 5.127 -7.697 -9.857 1.00 88.69 117 LYS A O 1
ATOM 987 N N . PRO A 1 118 ? 6.922 -8.831 -9.075 1.00 84.12 118 PRO A N 1
ATOM 988 C CA . PRO A 1 118 ? 7.886 -7.870 -9.588 1.00 84.12 118 PRO A CA 1
ATOM 989 C C . PRO A 1 118 ? 7.735 -7.716 -11.105 1.00 84.12 118 PRO A C 1
ATOM 991 O O . PRO A 1 118 ? 7.743 -8.697 -11.846 1.00 84.12 118 PRO A O 1
ATOM 994 N N . GLN A 1 119 ? 7.625 -6.472 -11.569 1.00 75.69 119 GLN A N 1
ATOM 995 C CA . GLN A 1 119 ? 7.548 -6.138 -12.998 1.00 75.69 119 GLN A CA 1
ATOM 996 C C . GLN A 1 119 ? 8.899 -5.690 -13.592 1.00 75.69 119 GLN A C 1
ATOM 998 O O . GLN A 1 119 ? 8.946 -5.105 -14.674 1.00 75.69 119 GLN A O 1
ATOM 1003 N N . GLY A 1 120 ? 9.998 -5.958 -12.877 1.00 66.00 120 GLY A N 1
ATOM 1004 C CA . GLY A 1 120 ? 11.350 -5.535 -13.235 1.00 66.00 120 GLY A CA 1
ATOM 1005 C C . GLY A 1 120 ? 11.610 -4.049 -12.960 1.00 66.00 120 GLY A C 1
ATOM 1006 O O . GLY A 1 120 ? 10.878 -3.177 -13.424 1.00 66.00 120 GLY A O 1
ATOM 1007 N N . GLY A 1 121 ? 12.703 -3.773 -12.243 1.00 62.41 121 GLY A N 1
ATOM 1008 C CA . GLY A 1 121 ? 13.259 -2.433 -12.070 1.00 62.41 121 GLY A CA 1
ATOM 1009 C C . GLY A 1 121 ? 12.620 -1.559 -10.986 1.00 62.41 121 GLY A C 1
ATOM 1010 O O . GLY A 1 121 ? 11.464 -1.699 -10.611 1.00 62.41 121 GLY A O 1
ATOM 1011 N N . GLU A 1 122 ? 13.445 -0.604 -10.554 1.00 60.34 122 GLU A N 1
ATOM 1012 C CA . GLU A 1 122 ? 13.105 0.715 -10.011 1.00 60.34 122 GLU A CA 1
ATOM 1013 C C . GLU A 1 122 ? 13.242 0.969 -8.502 1.00 60.34 122 GLU A C 1
ATOM 1015 O O . GLU A 1 122 ? 13.522 2.124 -8.172 1.00 60.34 122 GLU A O 1
ATOM 1020 N N . MET A 1 123 ? 13.186 -0.025 -7.595 1.00 62.84 123 MET A N 1
ATOM 1021 C CA . MET A 1 123 ? 13.660 0.181 -6.205 1.00 62.84 123 MET A CA 1
ATOM 1022 C C . MET A 1 123 ? 13.867 -1.091 -5.356 1.00 62.84 123 MET A C 1
ATOM 1024 O O . MET A 1 123 ? 13.226 -1.267 -4.331 1.00 62.84 123 MET A O 1
ATOM 1028 N N . GLY A 1 124 ? 14.822 -1.950 -5.721 1.00 67.81 124 GLY A N 1
ATOM 1029 C CA . GLY A 1 124 ? 15.286 -3.048 -4.854 1.00 67.81 124 GLY A CA 1
ATOM 1030 C C . GLY A 1 124 ? 14.297 -4.208 -4.663 1.00 67.81 124 GLY A C 1
ATOM 1031 O O . GLY A 1 124 ? 13.221 -4.235 -5.254 1.00 67.81 124 GLY A O 1
ATOM 1032 N N . ASN A 1 125 ? 14.692 -5.179 -3.835 1.00 77.94 125 ASN A N 1
ATOM 1033 C CA . ASN A 1 125 ? 13.907 -6.377 -3.531 1.00 77.94 125 ASN A CA 1
ATOM 1034 C C . ASN A 1 125 ? 13.256 -6.266 -2.145 1.00 77.94 125 ASN A C 1
ATOM 1036 O O . ASN A 1 125 ? 13.873 -5.700 -1.234 1.00 77.94 125 ASN A O 1
ATOM 1040 N N . PRO A 1 126 ? 12.048 -6.824 -1.954 1.00 81.75 126 PRO A N 1
ATOM 1041 C CA . PRO A 1 126 ? 11.469 -6.934 -0.626 1.00 81.75 126 PRO A CA 1
ATOM 1042 C C . PRO A 1 126 ? 12.334 -7.853 0.242 1.00 81.75 126 PRO A C 1
ATOM 1044 O O . PRO A 1 126 ? 13.013 -8.750 -0.274 1.00 81.75 126 PRO A O 1
ATOM 1047 N N . PRO A 1 127 ? 12.317 -7.674 1.569 1.00 80.00 127 PRO A N 1
ATOM 1048 C CA . PRO A 1 127 ? 13.016 -8.592 2.448 1.00 80.00 127 PRO A CA 1
ATOM 1049 C C . PRO A 1 127 ? 12.386 -9.990 2.366 1.00 80.00 127 PRO A C 1
ATOM 1051 O O . PRO A 1 127 ? 11.167 -10.144 2.280 1.00 80.00 127 PRO A O 1
ATOM 1054 N N . GLN A 1 128 ? 13.216 -11.031 2.434 1.00 78.25 128 GLN A N 1
ATOM 1055 C CA . GLN A 1 128 ? 12.771 -12.406 2.183 1.00 78.25 128 GLN A CA 1
ATOM 1056 C C . GLN A 1 128 ? 11.682 -12.887 3.162 1.00 78.25 128 GLN A C 1
ATOM 1058 O O . GLN A 1 128 ? 10.832 -13.688 2.783 1.00 78.25 128 GLN A O 1
ATOM 1063 N N . PHE A 1 129 ? 11.674 -12.392 4.407 1.00 78.88 129 PHE A N 1
ATOM 1064 C CA . PHE A 1 129 ? 10.658 -12.757 5.402 1.00 78.88 129 PHE A CA 1
ATOM 1065 C C . PHE A 1 129 ? 9.242 -12.331 4.989 1.00 78.88 129 PHE A C 1
ATOM 1067 O O . PHE A 1 129 ? 8.280 -13.024 5.310 1.00 78.88 129 PHE A O 1
ATOM 1074 N N . LEU A 1 130 ? 9.128 -11.230 4.240 1.00 75.19 130 LEU A N 1
ATOM 1075 C CA . LEU A 1 130 ? 7.855 -10.696 3.766 1.00 75.19 130 LEU A CA 1
ATOM 1076 C C . LEU A 1 130 ? 7.236 -11.580 2.682 1.00 75.19 130 LEU A C 1
ATOM 1078 O O . LEU A 1 130 ? 6.021 -11.679 2.604 1.00 75.19 130 LEU A O 1
ATOM 1082 N N . LEU A 1 131 ? 8.080 -12.254 1.895 1.00 72.50 131 LEU A N 1
ATOM 1083 C CA . LEU A 1 131 ? 7.664 -13.208 0.865 1.00 72.50 131 LEU A CA 1
ATOM 1084 C C . LEU A 1 131 ? 7.397 -14.606 1.434 1.00 72.50 131 LEU A C 1
ATOM 1086 O O . LEU A 1 131 ? 6.495 -15.305 0.987 1.00 72.50 131 LEU A O 1
ATOM 1090 N N . LYS A 1 132 ? 8.182 -15.036 2.430 1.00 64.75 132 LYS A N 1
ATOM 1091 C CA . LYS A 1 132 ? 8.055 -16.376 3.027 1.00 64.75 132 LYS A CA 1
ATOM 1092 C C . LYS A 1 132 ? 6.730 -16.560 3.768 1.00 64.75 132 LYS A C 1
ATOM 1094 O O . LYS A 1 132 ? 6.142 -17.631 3.683 1.00 64.75 132 LYS A O 1
ATOM 1099 N N . ARG A 1 133 ? 6.236 -15.534 4.466 1.00 57.88 133 ARG A N 1
ATOM 1100 C CA . ARG A 1 133 ? 4.958 -15.624 5.194 1.00 57.88 133 ARG A CA 1
ATOM 1101 C C . ARG A 1 133 ? 3.734 -15.665 4.283 1.00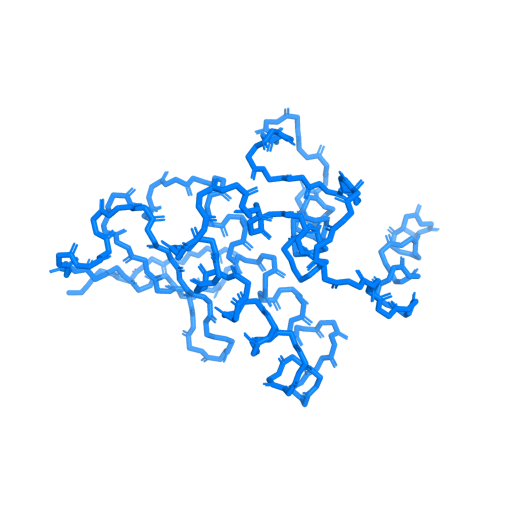 57.88 133 ARG A C 1
ATOM 1103 O O . ARG A 1 133 ? 2.785 -16.366 4.613 1.00 57.88 133 ARG A O 1
ATOM 1110 N N . THR A 1 134 ? 3.793 -15.019 3.119 1.00 56.31 134 THR A N 1
ATOM 1111 C CA . THR A 1 134 ? 2.744 -15.118 2.093 1.00 56.31 134 THR A CA 1
ATOM 1112 C C . THR A 1 134 ? 2.621 -16.539 1.540 1.00 56.31 134 THR A C 1
ATOM 1114 O O . THR A 1 134 ? 1.530 -16.955 1.181 1.00 56.31 134 THR A O 1
ATOM 1117 N N . VAL A 1 135 ? 3.723 -17.300 1.518 1.00 49.59 135 VAL A N 1
ATOM 1118 C CA . VAL A 1 135 ? 3.748 -18.708 1.083 1.00 49.59 135 VAL A CA 1
ATOM 1119 C C . VAL A 1 135 ? 3.325 -19.673 2.198 1.00 49.59 135 VAL A C 1
ATOM 1121 O O . VAL A 1 135 ? 2.676 -20.673 1.921 1.00 49.59 135 VAL A O 1
ATOM 1124 N N . VAL A 1 136 ? 3.643 -19.393 3.467 1.00 44.28 136 VAL A N 1
ATOM 1125 C CA . VAL A 1 136 ? 3.259 -20.266 4.601 1.00 44.28 136 VAL A CA 1
ATOM 1126 C C . VAL A 1 136 ? 1.747 -20.240 4.879 1.00 44.28 136 VAL A C 1
ATOM 1128 O O . VAL A 1 136 ? 1.207 -21.234 5.350 1.00 44.28 136 VAL A O 1
ATOM 1131 N N . GLN A 1 137 ? 1.040 -19.166 4.515 1.00 41.97 137 GLN A N 1
ATOM 1132 C CA . GLN A 1 137 ? -0.432 -19.129 4.509 1.00 41.97 137 GLN A CA 1
ATOM 1133 C C . GLN A 1 137 ? -1.077 -19.975 3.388 1.00 41.97 137 GLN A C 1
ATOM 1135 O O . GLN A 1 137 ? -2.295 -20.064 3.345 1.00 41.97 137 GLN A O 1
ATOM 1140 N N . LEU A 1 138 ? -0.297 -20.592 2.487 1.00 43.34 138 LEU A N 1
ATOM 1141 C CA . LEU A 1 138 ? -0.800 -21.443 1.392 1.00 43.34 138 LEU A CA 1
ATOM 1142 C C . LEU A 1 138 ? -0.836 -22.944 1.737 1.00 43.34 138 LEU A C 1
ATOM 1144 O O . LEU A 1 138 ? -1.256 -23.739 0.900 1.00 43.34 138 LEU A O 1
ATOM 1148 N N . LEU A 1 139 ? -0.340 -23.349 2.912 1.00 32.59 139 LEU A N 1
ATOM 1149 C CA . LEU A 1 139 ? -0.186 -24.763 3.299 1.00 32.59 139 LEU A CA 1
ATOM 1150 C C . LEU A 1 139 ? -0.944 -25.154 4.578 1.00 32.59 139 LEU A C 1
ATOM 1152 O O . LEU A 1 139 ? -0.811 -26.290 5.025 1.00 32.59 139 LEU A O 1
ATOM 1156 N N . ASN A 1 140 ? -1.731 -24.238 5.144 1.00 32.56 140 ASN A N 1
ATOM 1157 C CA . ASN A 1 140 ? -2.681 -24.484 6.234 1.00 32.56 140 ASN A CA 1
ATOM 1158 C C . ASN A 1 140 ? -4.047 -23.926 5.839 1.00 32.56 140 ASN A C 1
ATOM 1160 O O . ASN A 1 140 ? -5.051 -24.431 6.382 1.00 32.56 140 ASN A O 1
#

Solvent-accessible surface area (backbone atoms only — not comparable to full-atom values): 7933 Å² total; per-residue (Å²): 127,52,77,49,73,55,96,88,36,40,31,44,31,41,96,46,81,87,23,71,80,60,41,67,48,62,39,83,96,73,28,37,39,26,7,65,72,36,70,70,37,62,69,58,51,44,42,41,48,4,50,46,50,47,34,70,74,59,31,67,65,50,28,63,74,50,39,52,56,50,45,51,52,37,48,55,46,26,75,78,32,84,86,47,62,42,60,36,24,37,59,44,13,50,12,24,32,53,32,38,54,74,61,69,62,52,91,86,61,54,60,85,81,49,28,59,57,88,71,71,67,90,57,78,78,67,61,66,70,70,58,50,54,66,55,59,70,73,78,116

Foldseek 3Di:
DDWDDDPNFTEAEDCDPVQPVLDWAADAPHGIYGHPVNVPDPQSNLQSVLLNLVCVQVDDCCSVVPLVVQLVVQVVVCVVDVVRDSLLAQSRLLSLLSSCVVVVNDPPHDCPNRPNDHPDDDYDDDDVSSVVVSVVVVPD

Radius of gyration: 14.57 Å; Cα contacts (8 Å, |Δi|>4): 200; chains: 1; bounding box: 33×44×31 Å